Protein AF-A0A3M1Z516-F1 (afdb_monomer)

Radius of gyration: 13.97 Å; Cα contacts (8 Å, |Δi|>4): 38; chains: 1; bounding box: 33×13×38 Å

Structure (mmCIF, N/CA/C/O backbone):
data_AF-A0A3M1Z516-F1
#
_entry.id   AF-A0A3M1Z516-F1
#
loop_
_atom_site.group_PDB
_atom_site.id
_atom_site.type_symbol
_atom_site.label_atom_id
_atom_site.label_alt_id
_atom_site.label_comp_id
_atom_site.label_asym_id
_atom_site.label_entity_id
_atom_site.label_seq_id
_atom_site.pdbx_PDB_ins_code
_atom_site.Cartn_x
_atom_site.Cartn_y
_atom_site.Cartn_z
_atom_site.occupancy
_atom_site.B_iso_or_equiv
_atom_site.auth_seq_id
_atom_site.auth_comp_id
_atom_site.auth_asym_id
_atom_site.auth_atom_id
_atom_site.pdbx_PDB_model_num
ATOM 1 N N . MET A 1 1 ? -20.172 -8.936 11.582 1.00 56.31 1 MET A N 1
ATOM 2 C CA . MET A 1 1 ? -19.803 -8.547 10.199 1.00 56.31 1 MET A CA 1
ATOM 3 C C . MET A 1 1 ? -18.826 -7.361 10.124 1.00 56.31 1 MET A C 1
ATOM 5 O O . MET A 1 1 ? -18.293 -7.136 9.049 1.00 56.31 1 MET A O 1
ATOM 9 N N . GLN A 1 2 ? -18.526 -6.637 11.218 1.00 60.22 2 GLN A N 1
ATOM 10 C CA . GLN A 1 2 ? -17.634 -5.455 11.193 1.00 60.22 2 GLN A CA 1
ATOM 11 C C . GLN A 1 2 ? -16.220 -5.737 10.645 1.00 60.22 2 GLN A C 1
ATOM 13 O O . GLN A 1 2 ? -15.689 -4.936 9.887 1.00 60.22 2 GLN A O 1
ATOM 18 N N . TYR A 1 3 ? -15.650 -6.914 10.918 1.00 65.00 3 TYR A N 1
ATOM 19 C CA . TYR A 1 3 ? -14.329 -7.295 10.396 1.00 65.00 3 TYR A CA 1
ATOM 20 C C . TYR A 1 3 ? -14.310 -7.608 8.889 1.00 65.00 3 TYR A C 1
ATOM 22 O O . TYR A 1 3 ? -13.268 -7.492 8.251 1.00 65.00 3 TYR A O 1
ATOM 30 N N . ALA A 1 4 ? -15.455 -7.971 8.298 1.00 74.00 4 ALA A N 1
ATOM 31 C CA . ALA A 1 4 ? -15.536 -8.297 6.873 1.00 74.00 4 ALA A CA 1
ATOM 32 C C . ALA A 1 4 ? -15.421 -7.044 5.989 1.00 74.00 4 ALA A C 1
ATOM 34 O O . ALA A 1 4 ? -14.770 -7.094 4.951 1.00 74.00 4 ALA A O 1
ATOM 35 N N . GLY A 1 5 ? -15.990 -5.909 6.420 1.00 76.44 5 GLY A N 1
ATOM 36 C CA . GLY A 1 5 ? -15.836 -4.627 5.717 1.00 76.44 5 GLY A CA 1
ATOM 37 C C . GLY A 1 5 ? -14.394 -4.112 5.745 1.00 76.44 5 GLY A C 1
ATOM 38 O O . GLY A 1 5 ? -13.887 -3.626 4.738 1.00 76.44 5 GLY A O 1
ATOM 39 N N . MET A 1 6 ? -13.712 -4.324 6.872 1.00 74.06 6 MET A N 1
ATOM 40 C CA . MET A 1 6 ? -12.302 -3.986 7.081 1.00 74.06 6 MET A CA 1
ATOM 41 C C . MET A 1 6 ? -11.381 -4.809 6.163 1.00 74.06 6 MET A C 1
ATOM 43 O O . MET A 1 6 ? -10.587 -4.265 5.396 1.00 74.06 6 MET A O 1
ATOM 47 N N . ALA A 1 7 ? -11.563 -6.135 6.156 1.00 77.38 7 ALA A N 1
ATOM 48 C CA . ALA A 1 7 ? -10.830 -7.038 5.270 1.00 77.38 7 ALA A CA 1
ATOM 49 C C . ALA A 1 7 ? -11.097 -6.741 3.783 1.00 77.38 7 ALA A C 1
ATOM 51 O O . ALA A 1 7 ? -10.191 -6.860 2.960 1.00 77.38 7 ALA A O 1
ATOM 52 N N . PHE A 1 8 ? -12.313 -6.308 3.436 1.00 83.50 8 PHE A N 1
ATOM 53 C CA . PHE A 1 8 ? -12.661 -5.897 2.078 1.00 83.50 8 PHE A CA 1
ATOM 54 C C . PHE A 1 8 ? -11.933 -4.610 1.658 1.00 83.50 8 PHE A C 1
ATOM 56 O O . PHE A 1 8 ? -11.361 -4.566 0.570 1.00 83.50 8 PHE A O 1
ATOM 63 N N . GLN A 1 9 ? -11.866 -3.594 2.527 1.00 77.56 9 GLN A N 1
ATOM 64 C CA . GLN A 1 9 ? -11.081 -2.379 2.272 1.00 77.56 9 GLN A CA 1
ATOM 65 C C . GLN A 1 9 ? -9.585 -2.677 2.118 1.00 77.56 9 GLN A C 1
ATOM 67 O O . GLN A 1 9 ? 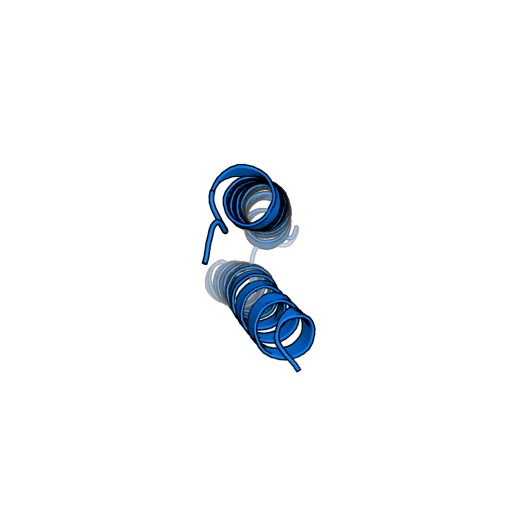-8.965 -2.211 1.161 1.00 77.56 9 GLN A O 1
ATOM 72 N N . MET A 1 10 ? -9.015 -3.496 3.005 1.00 82.94 10 MET A N 1
ATOM 73 C CA . MET A 1 10 ? -7.617 -3.925 2.899 1.00 82.94 10 MET A CA 1
ATOM 74 C C . MET A 1 10 ? -7.361 -4.717 1.611 1.00 82.94 10 MET A C 1
ATOM 76 O O . MET A 1 10 ? -6.373 -4.470 0.919 1.00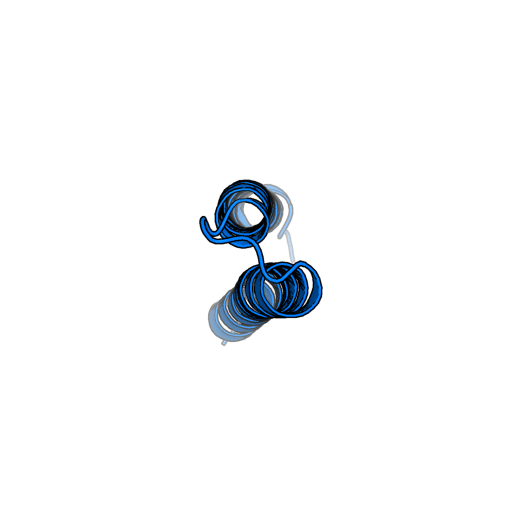 82.94 10 MET A O 1
ATOM 80 N N . GLY A 1 11 ? -8.272 -5.627 1.253 1.00 83.44 11 GLY A N 1
ATOM 81 C CA . GLY A 1 11 ? -8.207 -6.405 0.018 1.00 83.44 11 GLY A CA 1
ATOM 82 C C . GLY A 1 11 ? -8.215 -5.524 -1.231 1.00 83.44 11 GLY A C 1
ATOM 83 O O . GLY A 1 11 ? -7.403 -5.740 -2.128 1.00 83.44 11 GLY A O 1
ATOM 84 N N . ILE A 1 12 ? -9.054 -4.482 -1.263 1.00 86.56 12 ILE A N 1
ATOM 85 C CA . ILE A 1 12 ? -9.08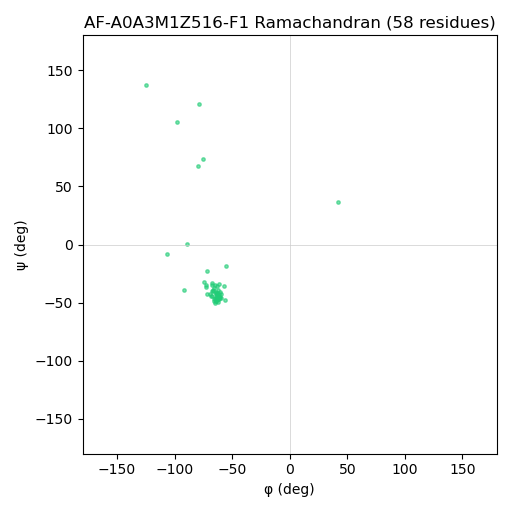8 -3.503 -2.361 1.00 86.56 12 ILE A CA 1
ATOM 86 C C . ILE A 1 12 ? -7.759 -2.749 -2.474 1.00 86.56 12 ILE A C 1
ATOM 88 O O . ILE A 1 12 ? -7.236 -2.607 -3.578 1.00 86.56 12 ILE A O 1
ATOM 92 N N . ILE A 1 13 ? -7.191 -2.283 -1.357 1.00 83.56 13 ILE A N 1
ATOM 93 C CA . ILE A 1 13 ? -5.927 -1.529 -1.351 1.00 83.56 13 ILE A CA 1
ATOM 94 C C . ILE A 1 13 ? -4.774 -2.394 -1.867 1.00 83.56 13 ILE A C 1
ATOM 96 O O . ILE A 1 13 ? -4.005 -1.952 -2.723 1.00 83.56 13 ILE A O 1
ATOM 100 N N . ILE A 1 14 ? -4.678 -3.640 -1.396 1.00 82.38 14 ILE A N 1
ATOM 101 C CA . ILE A 1 14 ? -3.648 -4.586 -1.839 1.00 82.38 14 ILE A CA 1
ATOM 102 C C . ILE A 1 14 ? -3.825 -4.903 -3.325 1.00 82.38 14 ILE A C 1
ATOM 104 O O . ILE A 1 14 ? -2.845 -4.844 -4.071 1.00 82.38 14 ILE A O 1
ATOM 108 N N . PHE A 1 15 ? -5.057 -5.182 -3.766 1.00 84.88 15 PHE A N 1
ATOM 109 C CA . PHE A 1 15 ? -5.369 -5.493 -5.161 1.00 84.88 15 PHE A CA 1
ATOM 110 C C . PHE A 1 15 ? -5.026 -4.325 -6.092 1.00 84.88 15 PHE A C 1
ATOM 112 O O . PHE A 1 15 ? -4.369 -4.525 -7.110 1.00 84.88 15 PHE A O 1
ATOM 119 N N . LEU A 1 16 ? -5.388 -3.092 -5.724 1.00 84.50 16 LEU A N 1
ATOM 120 C CA . LEU A 1 16 ? -5.029 -1.892 -6.484 1.00 84.50 16 LEU A CA 1
ATOM 121 C C . LEU A 1 16 ? -3.512 -1.663 -6.518 1.00 84.50 16 LEU A C 1
ATOM 123 O O . LEU A 1 16 ? -2.979 -1.324 -7.573 1.00 84.50 16 LEU A O 1
ATOM 127 N N . GLY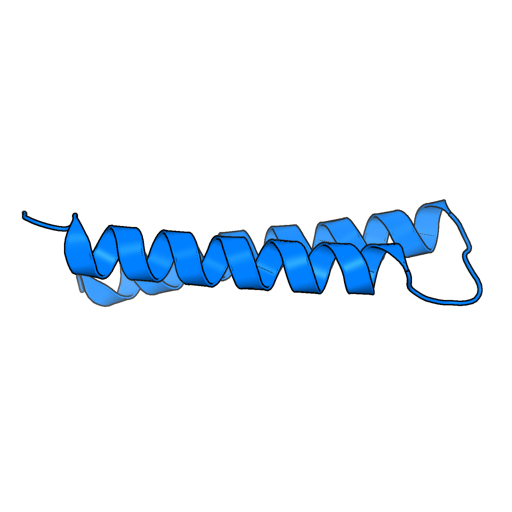 A 1 17 ? -2.811 -1.887 -5.403 1.00 82.19 17 GLY A N 1
ATOM 128 C CA . GLY A 1 17 ? -1.356 -1.737 -5.320 1.00 82.19 17 GLY A CA 1
ATOM 129 C C . GLY A 1 17 ? -0.595 -2.747 -6.186 1.00 82.19 17 GLY A C 1
ATOM 130 O O . GLY A 1 17 ? 0.279 -2.362 -6.963 1.00 82.19 17 GLY A O 1
ATOM 131 N N . THR A 1 18 ? -0.962 -4.031 -6.116 1.00 80.25 18 THR A N 1
ATOM 132 C CA . THR A 1 18 ? -0.321 -5.084 -6.928 1.00 80.25 18 THR A CA 1
ATOM 133 C C . THR A 1 18 ? -0.703 -4.994 -8.399 1.00 80.25 18 THR A C 1
ATOM 135 O O . THR A 1 18 ? 0.167 -5.111 -9.260 1.00 80.25 18 THR A O 1
ATOM 138 N N . PHE A 1 19 ? -1.976 -4.745 -8.715 1.00 83.69 19 PHE A N 1
ATOM 139 C CA . PHE A 1 19 ? -2.422 -4.617 -10.102 1.00 83.69 19 PHE A CA 1
ATOM 140 C C . PHE A 1 19 ? -1.852 -3.358 -10.769 1.00 83.69 19 PHE A C 1
ATOM 142 O O . PHE A 1 19 ? -1.418 -3.410 -11.920 1.00 83.69 19 PHE A O 1
ATOM 149 N N . GLY A 1 20 ? -1.789 -2.241 -10.036 1.00 83.75 20 GLY A N 1
ATOM 150 C CA . GLY A 1 20 ? -1.152 -1.006 -10.491 1.00 83.75 20 GLY A CA 1
ATOM 151 C C . GLY A 1 20 ? 0.345 -1.181 -10.749 1.00 83.75 20 GLY A C 1
ATOM 152 O O . GLY A 1 20 ? 0.820 -0.799 -11.817 1.00 83.75 20 GLY A O 1
ATOM 153 N N . GLY A 1 21 ? 1.069 -1.818 -9.819 1.00 80.81 21 GLY A N 1
ATOM 154 C CA . GLY A 1 21 ? 2.497 -2.124 -9.973 1.00 80.81 21 GLY A CA 1
ATOM 155 C C . GLY A 1 21 ? 2.781 -3.029 -11.173 1.00 80.81 21 GLY A C 1
ATOM 156 O O . GLY A 1 21 ? 3.636 -2.705 -11.996 1.00 80.81 21 GLY A O 1
ATOM 157 N N . LYS A 1 22 ? 1.984 -4.094 -11.344 1.00 80.00 22 LYS A N 1
ATOM 158 C CA . LYS A 1 22 ? 2.107 -5.028 -12.472 1.00 80.00 22 LYS A CA 1
ATOM 159 C C . LYS A 1 22 ? 1.845 -4.350 -13.821 1.00 80.00 22 LYS A C 1
ATOM 161 O O . LYS A 1 22 ? 2.596 -4.557 -14.769 1.00 80.00 22 LYS A O 1
ATOM 166 N N . LYS A 1 23 ? 0.803 -3.516 -13.908 1.00 80.88 23 LYS A N 1
ATOM 167 C CA . LYS A 1 23 ? 0.461 -2.790 -15.142 1.00 80.88 23 LYS A CA 1
ATOM 168 C C . LYS A 1 23 ? 1.519 -1.744 -15.507 1.00 80.88 23 LYS A C 1
ATOM 170 O O . LYS A 1 23 ? 1.740 -1.493 -16.690 1.00 80.88 23 LYS A O 1
ATOM 175 N N . LEU A 1 24 ? 2.165 -1.125 -14.515 1.00 79.25 24 LEU A N 1
ATOM 176 C CA . LEU A 1 24 ? 3.304 -0.239 -14.756 1.00 79.25 24 LEU A CA 1
ATOM 177 C C . LEU A 1 24 ? 4.520 -1.021 -15.258 1.00 79.25 24 LEU A C 1
ATOM 179 O O . LEU A 1 24 ? 5.111 -0.597 -16.245 1.00 79.25 24 LEU A O 1
ATOM 183 N N . ASP A 1 25 ? 4.847 -2.166 -14.658 1.00 76.56 25 ASP A N 1
ATOM 184 C CA . ASP A 1 25 ? 5.951 -3.009 -15.141 1.00 76.56 25 ASP A CA 1
ATOM 185 C C . ASP A 1 25 ? 5.731 -3.495 -16.583 1.00 76.56 25 ASP A C 1
ATOM 187 O O . ASP A 1 25 ? 6.656 -3.435 -17.391 1.00 76.56 25 ASP A O 1
ATOM 191 N N . GLU A 1 26 ? 4.502 -3.890 -16.945 1.00 77.69 26 GLU A N 1
ATOM 192 C CA . GLU A 1 26 ? 4.148 -4.233 -18.333 1.00 77.69 26 GLU A CA 1
ATOM 193 C C . GLU A 1 26 ? 4.287 -3.034 -19.278 1.00 77.69 2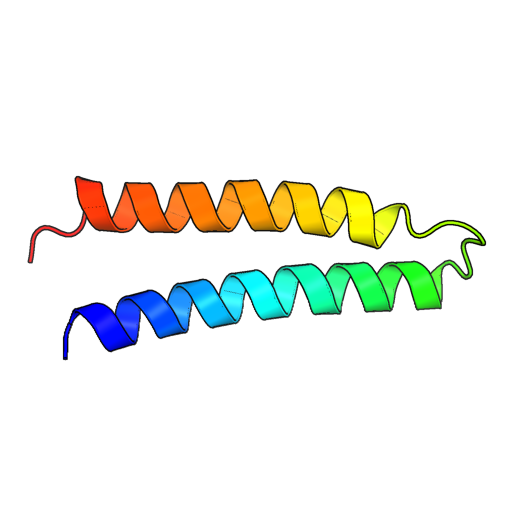6 GLU A C 1
ATOM 195 O O . GLU A 1 26 ? 4.819 -3.171 -20.379 1.00 77.69 26 GLU A O 1
ATOM 200 N N . LYS A 1 27 ? 3.841 -1.841 -18.859 1.00 77.12 27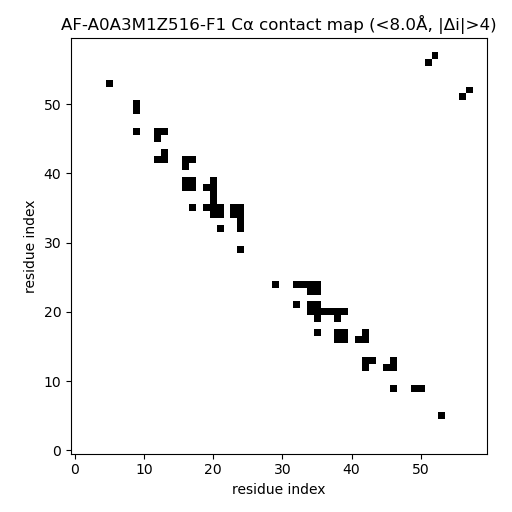 LYS A N 1
ATOM 201 C CA . LYS A 1 27 ? 3.921 -0.628 -19.687 1.00 77.12 27 LYS A CA 1
ATOM 202 C C . LYS A 1 27 ? 5.364 -0.165 -19.906 1.00 77.12 27 LYS A C 1
ATOM 204 O O . LYS A 1 27 ? 5.671 0.370 -20.968 1.00 77.12 27 LYS A O 1
ATOM 209 N N . PHE A 1 28 ? 6.227 -0.337 -18.910 1.00 75.94 28 PHE A N 1
ATOM 210 C CA . PHE A 1 28 ? 7.634 0.047 -18.986 1.00 75.94 28 PHE A CA 1
ATOM 211 C C . PHE A 1 28 ? 8.536 -1.063 -19.543 1.00 75.94 28 PHE A C 1
ATOM 213 O O . PHE A 1 28 ? 9.741 -0.832 -19.643 1.00 75.94 28 PHE A O 1
ATOM 220 N N . ALA A 1 29 ? 7.976 -2.231 -19.908 1.00 65.94 29 ALA A N 1
ATOM 221 C CA . ALA A 1 29 ? 8.687 -3.387 -20.470 1.00 65.94 29 ALA A CA 1
ATOM 222 C C . ALA A 1 29 ? 10.018 -3.664 -19.752 1.00 65.94 29 ALA A C 1
ATOM 224 O O . ALA A 1 29 ? 11.038 -3.974 -20.367 1.00 65.94 29 ALA A O 1
ATOM 225 N N . THR A 1 30 ? 10.031 -3.451 -18.437 1.00 61.81 30 THR A N 1
ATOM 226 C CA . THR A 1 30 ? 11.266 -3.497 -17.669 1.00 61.81 30 THR A CA 1
ATOM 227 C C . THR A 1 30 ? 11.593 -4.966 -17.451 1.00 61.81 30 THR A C 1
ATOM 229 O O . THR A 1 30 ? 10.795 -5.696 -16.870 1.00 61.81 30 THR A O 1
ATOM 232 N N . GLU A 1 31 ? 12.764 -5.417 -17.910 1.00 65.31 31 GLU A N 1
ATOM 233 C CA . GLU A 1 31 ? 13.219 -6.811 -17.750 1.00 65.31 31 GLU A CA 1
ATOM 234 C C . GLU A 1 31 ? 13.231 -7.263 -16.283 1.00 65.31 31 GLU A C 1
ATOM 236 O O . GLU A 1 31 ? 13.247 -8.458 -15.985 1.00 65.31 31 GLU A O 1
ATOM 241 N N . ARG A 1 32 ? 13.213 -6.302 -15.352 1.00 67.38 32 ARG A N 1
ATOM 242 C CA . ARG A 1 32 ? 13.038 -6.555 -13.932 1.00 67.38 32 ARG A CA 1
ATOM 243 C C . ARG A 1 32 ? 11.861 -5.762 -13.346 1.00 67.38 32 ARG A C 1
ATOM 245 O O . ARG A 1 32 ? 11.747 -4.571 -13.628 1.00 67.38 32 ARG A O 1
ATOM 252 N N . PRO A 1 33 ? 11.029 -6.384 -12.490 1.00 74.62 33 PRO A N 1
ATOM 253 C CA . PRO A 1 33 ? 9.758 -5.820 -12.039 1.00 74.62 33 PRO A CA 1
ATOM 254 C C . PRO A 1 33 ? 9.930 -4.780 -10.916 1.00 74.62 33 PRO A C 1
ATOM 256 O O . PRO A 1 33 ? 9.605 -5.015 -9.747 1.00 74.62 33 PRO A O 1
ATOM 259 N N . TRP A 1 34 ? 10.537 -3.637 -11.240 1.00 78.62 34 TRP A N 1
ATOM 260 C CA . TRP A 1 34 ? 10.879 -2.594 -10.266 1.00 78.62 34 TRP A CA 1
ATOM 261 C C . TRP A 1 34 ? 9.639 -1.846 -9.776 1.00 78.62 34 TRP A C 1
ATOM 263 O O . TRP A 1 34 ? 9.569 -1.497 -8.595 1.00 78.62 34 TRP A O 1
ATOM 273 N N . PHE A 1 35 ? 8.639 -1.637 -10.637 1.00 77.75 35 PHE A N 1
ATOM 274 C CA . PHE A 1 35 ? 7.391 -0.990 -10.239 1.00 77.75 35 PHE A CA 1
ATOM 275 C C . PHE A 1 35 ? 6.505 -1.922 -9.420 1.00 77.75 35 PHE A C 1
ATOM 277 O O . PHE A 1 35 ? 5.836 -1.449 -8.504 1.00 77.75 35 PHE A O 1
ATOM 284 N N . THR A 1 36 ? 6.537 -3.234 -9.662 1.00 80.00 36 THR A N 1
ATOM 285 C CA . THR A 1 36 ? 5.891 -4.207 -8.772 1.00 80.00 36 THR A CA 1
ATOM 286 C C . THR A 1 36 ? 6.593 -4.248 -7.424 1.00 80.00 36 THR A C 1
ATOM 288 O O . THR A 1 36 ? 5.908 -4.291 -6.410 1.00 80.00 36 THR A O 1
ATOM 291 N N . LEU A 1 37 ? 7.928 -4.170 -7.368 1.00 84.19 37 LEU A N 1
ATOM 292 C CA . LEU A 1 37 ? 8.652 -4.122 -6.093 1.00 84.19 37 LEU A CA 1
ATOM 293 C C . LEU A 1 37 ? 8.306 -2.854 -5.294 1.00 84.19 37 LEU A C 1
ATOM 295 O O . LEU A 1 37 ? 7.946 -2.938 -4.120 1.00 84.19 37 LEU A O 1
ATOM 299 N N . ALA A 1 38 ? 8.348 -1.685 -5.939 1.00 85.06 38 ALA A N 1
ATOM 300 C CA . ALA A 1 38 ? 7.955 -0.423 -5.316 1.00 85.06 38 ALA A CA 1
ATOM 301 C C . ALA A 1 38 ? 6.466 -0.421 -4.923 1.00 85.06 38 ALA A C 1
ATOM 303 O O . ALA A 1 38 ? 6.115 -0.011 -3.819 1.00 85.06 38 ALA A O 1
ATOM 304 N N . GLY A 1 39 ? 5.593 -0.933 -5.794 1.00 83.12 39 GLY A N 1
ATOM 305 C CA . GLY A 1 39 ? 4.158 -1.071 -5.553 1.00 83.12 39 GLY A CA 1
ATOM 306 C C . GLY A 1 39 ? 3.831 -2.056 -4.431 1.00 83.12 39 GLY A C 1
ATOM 307 O O . GLY A 1 39 ? 2.914 -1.805 -3.657 1.00 83.12 39 GLY A O 1
ATOM 308 N N . ALA A 1 40 ? 4.607 -3.130 -4.279 1.00 82.44 40 ALA A N 1
ATOM 309 C CA . ALA A 1 40 ? 4.483 -4.077 -3.178 1.00 82.44 40 ALA A CA 1
ATOM 310 C C . ALA A 1 40 ? 4.903 -3.443 -1.846 1.00 82.44 40 ALA A C 1
ATOM 312 O O . ALA A 1 40 ? 4.195 -3.603 -0.857 1.00 82.44 40 ALA A O 1
ATOM 313 N N . ILE A 1 41 ? 5.998 -2.673 -1.817 1.00 87.25 41 ILE A N 1
ATOM 314 C CA . ILE A 1 41 ? 6.436 -1.944 -0.615 1.00 87.25 41 ILE A CA 1
ATOM 315 C C . ILE A 1 41 ? 5.410 -0.869 -0.233 1.00 87.25 41 ILE A C 1
ATOM 317 O O . ILE A 1 41 ? 5.012 -0.782 0.928 1.00 87.25 41 ILE A O 1
ATOM 321 N N . LEU A 1 42 ? 4.926 -0.083 -1.199 1.00 85.56 42 LEU A N 1
ATOM 322 C CA . LEU A 1 42 ? 3.877 0.911 -0.959 1.00 85.56 42 LEU A CA 1
ATOM 323 C C . LEU A 1 42 ? 2.564 0.255 -0.524 1.00 85.56 42 LEU A C 1
ATOM 325 O O . LEU A 1 42 ? 1.923 0.735 0.406 1.00 85.56 42 LEU A O 1
ATOM 329 N N . GLY A 1 43 ? 2.184 -0.856 -1.154 1.00 83.12 43 GLY A N 1
ATOM 330 C CA . GLY A 1 43 ? 1.011 -1.646 -0.793 1.00 83.12 43 GLY A CA 1
ATOM 331 C C . GLY A 1 43 ? 1.113 -2.220 0.617 1.00 83.12 43 GLY A C 1
ATOM 332 O O . GLY A 1 43 ? 0.135 -2.180 1.356 1.00 83.12 43 GLY A O 1
ATOM 333 N N . LEU A 1 44 ? 2.301 -2.675 1.025 1.00 83.81 44 LEU A N 1
ATOM 334 C CA . LEU A 1 44 ? 2.575 -3.145 2.380 1.00 83.81 44 LEU A CA 1
ATOM 335 C C . LEU A 1 44 ? 2.429 -2.008 3.399 1.00 83.81 44 LEU A C 1
ATOM 337 O O . LEU A 1 44 ? 1.725 -2.175 4.391 1.00 83.81 44 LEU A O 1
ATOM 341 N N . ILE A 1 45 ? 3.038 -0.846 3.137 1.00 87.06 45 ILE A N 1
ATOM 342 C CA . ILE A 1 45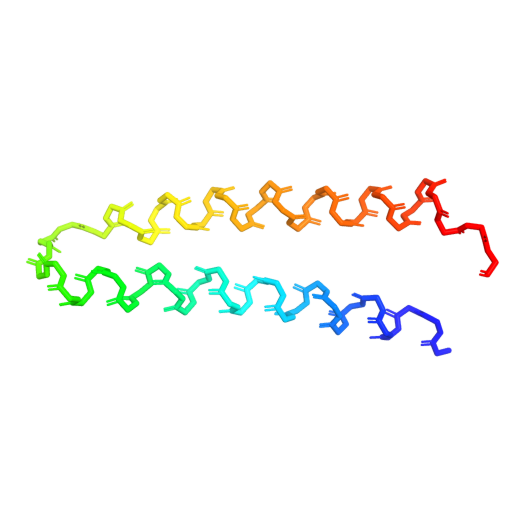 ? 2.942 0.333 4.012 1.00 87.06 45 ILE A CA 1
ATOM 343 C C . ILE A 1 45 ? 1.492 0.803 4.121 1.00 87.06 45 ILE A C 1
ATOM 345 O O . ILE A 1 45 ? 1.017 1.062 5.224 1.00 87.06 45 ILE A O 1
ATOM 349 N N . LEU A 1 46 ? 0.776 0.885 2.997 1.00 85.06 46 LEU A N 1
ATOM 350 C CA . LEU A 1 46 ? -0.629 1.272 2.976 1.00 85.06 46 LEU A CA 1
ATOM 351 C C . LEU A 1 46 ? -1.477 0.270 3.749 1.00 85.06 46 LEU A C 1
ATOM 353 O O . LEU A 1 46 ? -2.203 0.694 4.638 1.00 85.06 46 LEU A O 1
ATOM 357 N N . ALA A 1 47 ? -1.339 -1.032 3.488 1.00 81.12 47 ALA A N 1
ATOM 358 C CA . ALA A 1 47 ? -2.077 -2.074 4.195 1.00 81.12 47 ALA A CA 1
ATOM 359 C C . ALA A 1 47 ? -1.842 -1.992 5.708 1.00 81.12 47 ALA A C 1
ATOM 361 O O . ALA A 1 47 ? -2.813 -1.947 6.466 1.00 81.12 47 ALA A O 1
ATOM 362 N N . PHE A 1 48 ? -0.584 -1.875 6.146 1.00 84.62 48 PHE A N 1
ATOM 363 C CA . PHE A 1 48 ? -0.240 -1.676 7.554 1.00 84.62 48 PHE A CA 1
ATOM 364 C C . PHE A 1 48 ? -0.847 -0.393 8.117 1.00 84.62 48 PHE A C 1
ATOM 366 O O . PHE A 1 48 ? -1.452 -0.432 9.184 1.00 84.62 48 PHE A O 1
ATOM 373 N N . TYR A 1 49 ? -0.744 0.727 7.401 1.00 85.06 49 TYR A N 1
ATOM 374 C CA . TYR A 1 49 ? -1.308 1.998 7.841 1.00 85.06 49 TYR A CA 1
ATOM 375 C C . TYR A 1 49 ? -2.828 1.921 7.984 1.00 85.06 49 TYR A C 1
ATOM 377 O O . TYR A 1 49 ? -3.345 2.328 9.018 1.00 85.06 49 TYR A O 1
ATOM 385 N N . THR A 1 50 ? -3.552 1.360 7.010 1.00 80.31 50 THR A N 1
ATOM 386 C CA . THR A 1 50 ? -5.005 1.158 7.136 1.00 80.31 50 THR A CA 1
ATOM 387 C C . THR A 1 50 ? -5.354 0.213 8.270 1.00 80.31 50 THR A C 1
ATOM 389 O O . THR A 1 50 ? -6.255 0.530 9.028 1.00 80.31 50 THR A O 1
ATOM 392 N N . THR A 1 51 ? -4.618 -0.887 8.444 1.00 79.56 51 THR A N 1
ATOM 393 C CA . THR A 1 51 ? -4.874 -1.849 9.529 1.00 79.56 51 THR A CA 1
ATOM 394 C C . THR A 1 51 ? -4.668 -1.203 10.893 1.00 79.56 51 THR A C 1
ATOM 396 O O . THR A 1 51 ? -5.507 -1.330 11.773 1.00 79.56 51 THR A O 1
ATOM 399 N N . LEU A 1 52 ? -3.561 -0.480 11.080 1.00 83.44 52 LEU A N 1
ATOM 400 C CA . LEU A 1 52 ? -3.270 0.226 12.325 1.00 83.44 52 LEU A CA 1
ATOM 401 C C . LEU A 1 52 ? -4.254 1.368 12.554 1.00 83.44 52 LEU A C 1
ATOM 403 O O . LEU A 1 52 ? -4.704 1.568 13.676 1.00 83.44 52 LEU A O 1
ATOM 407 N N . LYS A 1 53 ? -4.612 2.105 11.501 1.00 78.31 53 LYS A N 1
ATOM 408 C CA . LYS A 1 53 ? -5.600 3.174 11.583 1.00 78.31 53 LYS A CA 1
ATOM 409 C C . LYS A 1 53 ? -6.971 2.620 11.947 1.00 78.31 53 LYS A C 1
ATOM 411 O O . LYS A 1 53 ? -7.604 3.194 12.817 1.00 78.31 53 LYS A O 1
ATOM 416 N N . ASP A 1 54 ? -7.402 1.507 11.368 1.00 74.69 54 ASP A N 1
ATOM 417 C CA . ASP A 1 54 ? -8.639 0.852 11.786 1.00 74.69 54 ASP A CA 1
ATOM 418 C C . ASP A 1 54 ? -8.516 0.323 13.216 1.00 74.69 54 ASP A C 1
ATOM 420 O O . ASP A 1 54 ? -9.342 0.638 14.054 1.00 74.69 54 ASP A O 1
ATOM 424 N N . LEU A 1 55 ? -7.454 -0.388 13.583 1.00 75.56 55 LEU A N 1
ATOM 425 C CA . LEU A 1 55 ? -7.330 -0.915 14.947 1.00 75.56 55 LEU A CA 1
ATOM 426 C C . LEU A 1 55 ? -7.263 0.180 16.029 1.00 75.56 55 LEU A C 1
ATOM 428 O O . LEU A 1 55 ? -7.784 -0.016 17.124 1.00 75.56 55 LEU A O 1
ATOM 432 N N . ILE A 1 56 ? -6.622 1.317 15.741 1.00 76.56 56 ILE A N 1
ATOM 433 C CA . ILE A 1 56 ? -6.397 2.405 16.707 1.00 76.56 56 ILE A CA 1
ATOM 434 C C . ILE A 1 56 ? -7.525 3.448 16.664 1.00 76.56 56 ILE A C 1
ATOM 436 O O . ILE A 1 56 ? -7.924 3.960 17.709 1.00 76.56 56 ILE A O 1
ATOM 440 N N . PHE A 1 57 ? -8.040 3.782 15.478 1.00 64.75 57 PHE A N 1
ATOM 441 C CA . PHE A 1 57 ? -9.042 4.837 15.278 1.00 64.75 57 PHE A CA 1
ATOM 442 C C . P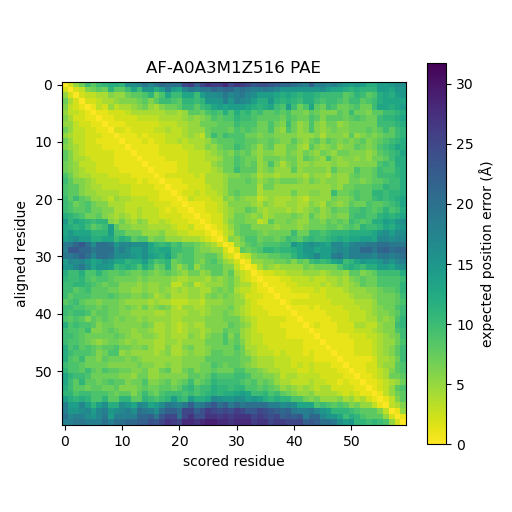HE A 1 57 ? -10.450 4.321 14.978 1.00 64.75 57 PHE A C 1
ATOM 444 O O . PHE A 1 57 ? -11.377 5.131 15.014 1.00 64.75 57 PHE A O 1
ATOM 451 N N . TYR A 1 58 ? -10.666 3.019 14.749 1.00 53.50 58 TYR A N 1
ATOM 452 C CA . TYR A 1 58 ? -12.017 2.454 14.687 1.00 53.50 58 TYR A CA 1
ATOM 453 C C . TYR A 1 58 ? -12.595 2.344 16.100 1.00 53.50 58 TYR A C 1
ATOM 455 O O . TYR A 1 58 ? -12.729 1.281 16.706 1.00 53.50 58 TYR A O 1
ATOM 463 N N . LYS A 1 59 ? -12.955 3.507 16.637 1.00 51.00 59 LYS A N 1
ATOM 464 C CA . LYS A 1 59 ? -13.962 3.627 17.672 1.00 51.00 59 LYS A CA 1
ATOM 465 C C . LYS A 1 59 ? -15.264 4.012 16.973 1.00 51.00 59 LYS A C 1
ATOM 467 O O . LYS A 1 59 ? -15.452 5.185 16.660 1.00 51.00 59 LYS A O 1
ATOM 472 N N . LYS A 1 60 ? -16.155 3.016 16.883 1.00 43.12 60 LYS A N 1
ATOM 473 C CA . LYS A 1 60 ? -17.613 3.115 16.683 1.00 43.12 60 LYS A CA 1
ATOM 474 C C . LYS A 1 60 ? -18.133 2.998 15.250 1.00 43.12 60 LYS A C 1
ATOM 476 O O . LYS A 1 60 ? -17.809 3.859 14.411 1.00 43.12 60 LYS A O 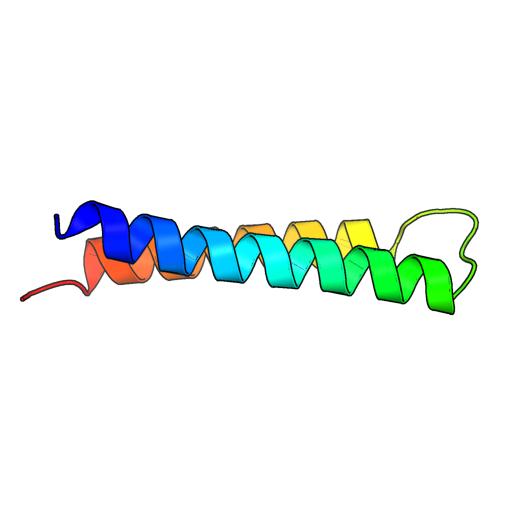1
#

Secondary structure (DSSP, 8-state):
-HHHHHHHHHHHHHHHHHHHHHHHHHHTT-SS-HHHHHHHHHHHHHHHHHHHHHHHH---

Sequence (60 aa):
MQYAGMAFQMGIIIFLGTFGGKKLDEKFATERPWFTLAGAILGLILAFYTTLKDLIFYKK

Foldseek 3Di:
DVVVVLVVVLVVLLCCLQVVQVVVCVVVVDPDSVSNVVSNVVSVVVSVVSVCCCVPVPDD

pLDDT: mean 77.01, std 9.48, range [43.12, 87.25]

Solvent-accessible surface area (backbone atoms only — not comparable to full-atom values): 3242 Å² total; per-residue (Å²): 114,74,67,56,58,52,53,49,54,44,49,51,50,43,49,50,23,48,52,50,11,47,54,47,24,63,73,63,67,45,97,58,60,57,42,32,52,52,22,46,53,51,25,48,53,48,43,51,49,52,52,50,45,44,73,73,63,64,75,130

Mean predicted aligned error: 7.52 Å